Protein AF-A0A2H1V2U0-F1 (afdb_monomer_lite)

Secondary structure (DSSP, 8-state):
----PPP-PPP--SSS----------TT--HHHHHHHHHHHHHTTTS-STTPPPGGGG-S---------SS-SS--HHHHHHHHHHSS---TT--SB-TT--TT-GGGGTTTB---HHHHHHHTT-

Organism: Spodoptera frugiperda (NCBI:txid7108)

InterPro domains:
  IPR001952 Alkaline phosphatase [PF00245] (19-126)
  IPR001952 Alkaline phosphatase [PR00113] (18-38)
  IPR001952 Alkaline phosphatase [PR00113] (74-89)
  IPR001952 Alkaline phosphatase [PR00113] (121-126)
  IPR001952 Alkaline phosphatase [PTHR11596] (16-126)
  IPR017850 Alkaline-phosphatase-like, core domain superfamily [G3DSA:3.40.720.10] (11-126)
  IPR017850 Alkaline-phosphatase-like, core domain superfamily [SSF53649] (12-126)

pLDDT: mean 86.69, std 18.09, range [32.06, 98.0]

Sequence (126 aa):
MYPVQSLFVGDVLEGKENQNVILVVGDGMSLTTATAARILRGQRRGQSGEDTDLAWDTFPAVALAKTYNIDAQTGESSACATALLCGVKARYETLGLDAGGRFNSCSSTINSKVTSLVDWAHEAGK

Foldseek 3Di:
DDADFWAWDWDPDPDDDPPDTDGDGDGSCHPVNLLVVQQVVQVVVVHRRRPGDDPSNPPPDGDGDLQAAPPGNHHDDQQSQCCVFQVAGDHPPDHQFHPQDDPPDPVSRPPTGGDTNVNVVVVVVD

Structure (mmCIF, N/CA/C/O backbone):
data_AF-A0A2H1V2U0-F1
#
_entry.id   AF-A0A2H1V2U0-F1
#
loop_
_atom_site.group_PDB
_atom_site.id
_atom_site.type_symbol
_atom_site.label_atom_id
_atom_site.label_alt_id
_atom_site.label_comp_id
_atom_site.label_asym_id
_atom_site.label_entity_id
_atom_site.label_seq_id
_atom_site.pdbx_PDB_ins_code
_atom_site.Cartn_x
_atom_site.Cartn_y
_atom_site.Cartn_z
_atom_site.occupancy
_atom_site.B_iso_or_equiv
_atom_site.auth_seq_id
_atom_site.auth_comp_id
_atom_site.auth_asym_id
_atom_site.auth_atom_id
_atom_site.pdbx_PDB_model_num
ATOM 1 N N . MET A 1 1 ? 11.623 11.250 10.191 1.00 32.06 1 MET A N 1
ATOM 2 C CA . MET A 1 1 ? 11.940 10.119 9.299 1.00 32.06 1 MET A CA 1
ATOM 3 C C . MET A 1 1 ? 11.188 8.900 9.811 1.00 32.06 1 MET A C 1
ATOM 5 O O . MET A 1 1 ? 11.708 8.202 10.662 1.00 32.06 1 MET A O 1
ATOM 9 N N . TYR A 1 2 ? 9.942 8.706 9.378 1.00 32.25 2 TYR A N 1
ATOM 10 C CA . TYR A 1 2 ? 9.166 7.496 9.668 1.00 32.25 2 TYR A CA 1
ATOM 11 C C . TYR A 1 2 ? 8.197 7.262 8.508 1.00 32.25 2 TYR A C 1
ATOM 13 O O . TYR A 1 2 ? 7.330 8.102 8.287 1.00 32.25 2 TYR A O 1
ATOM 21 N N . PRO A 1 3 ? 8.311 6.142 7.792 1.00 46.38 3 PRO A N 1
ATOM 22 C CA . PRO A 1 3 ? 7.191 5.585 7.061 1.00 46.38 3 PRO A CA 1
ATOM 23 C C . PRO A 1 3 ? 6.872 4.205 7.635 1.00 46.38 3 PRO A C 1
ATOM 25 O O . PRO A 1 3 ? 7.616 3.238 7.485 1.00 46.38 3 PRO A O 1
ATOM 28 N N . VAL A 1 4 ? 5.734 4.128 8.309 1.00 39.75 4 VAL A N 1
ATOM 29 C CA . VAL A 1 4 ? 5.004 2.885 8.548 1.00 39.75 4 VAL A CA 1
ATOM 30 C C . VAL A 1 4 ? 3.663 3.076 7.857 1.00 39.75 4 VAL A C 1
ATOM 32 O O . VAL A 1 4 ? 2.735 3.641 8.424 1.00 39.75 4 VAL A O 1
ATOM 35 N N . GLN A 1 5 ? 3.590 2.690 6.585 1.00 45.28 5 GLN A N 1
ATOM 36 C CA . GLN A 1 5 ? 2.324 2.593 5.861 1.00 45.28 5 GLN A CA 1
ATOM 37 C C . GLN A 1 5 ? 1.567 1.368 6.384 1.00 45.28 5 GLN A C 1
ATOM 39 O O . GLN A 1 5 ? 2.081 0.253 6.284 1.00 45.28 5 GLN A O 1
ATOM 44 N N . SER A 1 6 ? 0.359 1.547 6.927 1.00 46.09 6 SER A N 1
ATOM 45 C CA . SER A 1 6 ? -0.603 0.440 7.001 1.00 46.09 6 SER A CA 1
ATOM 46 C C . SER A 1 6 ? -1.529 0.548 5.815 1.00 46.09 6 SER A C 1
ATOM 48 O O . SER A 1 6 ? -2.301 1.492 5.663 1.00 46.09 6 SER A O 1
ATOM 50 N N . LEU A 1 7 ? -1.438 -0.480 4.994 1.00 48.03 7 LEU A N 1
ATOM 51 C CA . LEU A 1 7 ? -2.471 -0.873 4.069 1.00 48.03 7 LEU A CA 1
ATOM 52 C C . LEU A 1 7 ? -3.644 -1.441 4.876 1.00 48.03 7 LEU A C 1
ATOM 54 O O . LEU A 1 7 ? -3.436 -2.378 5.646 1.00 48.03 7 LEU A O 1
ATOM 58 N N . PHE A 1 8 ? -4.851 -0.915 4.680 1.00 43.06 8 PHE A N 1
ATOM 59 C CA . PHE A 1 8 ? -6.077 -1.596 5.090 1.00 43.06 8 PHE A CA 1
ATOM 60 C C . PHE A 1 8 ? -6.989 -1.824 3.888 1.00 43.06 8 PHE A C 1
ATOM 62 O O . PHE A 1 8 ? -7.056 -1.021 2.960 1.00 43.06 8 PHE A O 1
ATOM 69 N N . VAL A 1 9 ? -7.577 -3.015 3.918 1.00 42.75 9 VAL A N 1
ATOM 70 C CA . VAL A 1 9 ? -8.168 -3.795 2.830 1.00 42.75 9 VAL A CA 1
ATOM 71 C C . VAL A 1 9 ? -9.516 -3.213 2.399 1.00 42.75 9 VAL A C 1
ATOM 73 O O . VAL A 1 9 ? -10.299 -2.786 3.239 1.00 42.75 9 VAL A O 1
ATOM 76 N N . GLY A 1 10 ? -9.771 -3.202 1.088 1.00 39.09 10 GLY A N 1
ATOM 77 C CA . GLY A 1 10 ? -11.099 -2.963 0.520 1.00 39.09 10 GLY A CA 1
ATOM 78 C C . GLY A 1 10 ? -11.938 -4.241 0.501 1.00 39.09 10 GLY A C 1
ATOM 79 O O . GLY A 1 10 ? -11.392 -5.342 0.416 1.00 39.09 10 GLY A O 1
ATOM 80 N N . ASP A 1 11 ? -13.259 -4.087 0.562 1.00 39.88 11 ASP A N 1
ATOM 81 C CA . ASP A 1 11 ? -14.207 -5.190 0.410 1.00 39.88 11 ASP A CA 1
ATOM 82 C C . ASP A 1 11 ? -13.973 -5.930 -0.917 1.00 39.88 11 ASP A C 1
ATOM 84 O O . ASP A 1 11 ? -14.137 -5.372 -2.005 1.00 39.88 11 ASP A O 1
ATOM 88 N N . VAL A 1 12 ? -13.645 -7.219 -0.831 1.00 46.06 12 VAL A N 1
ATOM 89 C CA . VAL A 1 12 ? -13.959 -8.174 -1.896 1.00 46.06 12 VAL A CA 1
ATOM 90 C C . VAL A 1 12 ? -15.349 -8.685 -1.556 1.00 46.06 12 VAL A C 1
ATOM 92 O O . VAL A 1 12 ? -15.503 -9.524 -0.673 1.00 46.06 12 VAL A O 1
ATOM 95 N N . LEU A 1 13 ? -16.376 -8.139 -2.208 1.00 43.94 13 LEU A N 1
ATOM 96 C CA . LEU A 1 13 ? -17.726 -8.674 -2.066 1.00 43.94 13 LEU A CA 1
ATOM 97 C C . LEU A 1 13 ? -17.703 -10.117 -2.600 1.00 43.94 13 LEU A C 1
ATOM 99 O O . LEU A 1 13 ? -17.424 -10.363 -3.772 1.00 43.94 13 LEU A O 1
ATOM 103 N N . GLU A 1 14 ? -17.911 -11.104 -1.737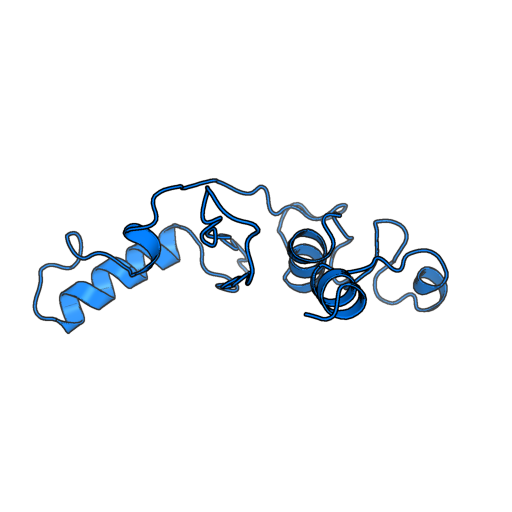 1.00 40.09 14 GLU A N 1
ATOM 104 C CA . GLU A 1 14 ? -18.050 -12.491 -2.177 1.00 40.09 14 GLU A CA 1
ATOM 105 C C . GLU A 1 14 ? -19.452 -12.703 -2.767 1.00 40.09 14 GLU A C 1
ATOM 107 O O . GLU A 1 14 ? -20.461 -12.391 -2.133 1.00 40.09 14 GLU A O 1
ATOM 112 N N . GLY A 1 15 ? -19.528 -13.269 -3.979 1.00 41.56 15 GLY A N 1
ATOM 113 C CA . GLY A 1 15 ? -20.747 -13.941 -4.458 1.00 41.56 15 GLY A CA 1
ATOM 114 C C . GLY A 1 15 ? -21.379 -13.475 -5.776 1.00 41.56 15 GLY A C 1
ATOM 115 O O . GLY A 1 15 ? -22.390 -14.045 -6.175 1.00 41.56 15 GLY A O 1
ATOM 116 N N . LYS A 1 16 ? -20.814 -12.509 -6.498 1.00 44.47 16 LYS A N 1
ATOM 117 C CA . LYS A 1 16 ? -21.175 -12.156 -7.890 1.00 44.47 16 LYS A CA 1
ATOM 118 C C . LYS A 1 16 ? -19.925 -11.582 -8.548 1.00 44.47 16 LYS A C 1
ATOM 120 O O . LYS A 1 16 ? -19.087 -11.063 -7.824 1.00 44.47 16 LYS A O 1
ATOM 125 N N . GLU A 1 17 ? -19.772 -11.677 -9.872 1.00 55.91 17 GLU A N 1
ATOM 126 C CA . GLU A 1 17 ? -18.715 -10.940 -10.589 1.00 55.91 17 GLU A CA 1
ATOM 127 C C . GLU A 1 17 ? -18.617 -9.522 -10.013 1.00 55.91 17 GLU A C 1
ATOM 129 O O . GLU A 1 17 ? -19.580 -8.753 -10.095 1.00 55.91 17 GLU A O 1
ATOM 134 N N . ASN A 1 18 ? -17.502 -9.215 -9.344 1.00 59.03 18 ASN A N 1
ATOM 135 C CA . ASN A 1 18 ? -17.341 -7.951 -8.642 1.00 59.03 18 ASN A CA 1
ATOM 136 C C . ASN A 1 18 ? -17.314 -6.837 -9.676 1.00 59.03 18 ASN A C 1
ATOM 138 O O . ASN A 1 18 ? -16.315 -6.625 -10.357 1.00 59.03 18 ASN A O 1
ATOM 142 N N . GLN A 1 19 ? -18.453 -6.161 -9.839 1.00 71.31 19 GLN A N 1
ATOM 143 C CA . GLN A 1 19 ? -18.616 -5.194 -10.917 1.00 71.31 19 GLN A CA 1
ATOM 144 C C . GLN A 1 19 ? -17.712 -3.973 -10.738 1.00 71.31 19 GLN A C 1
ATOM 146 O O . GLN A 1 19 ? -17.381 -3.358 -11.751 1.00 71.31 19 GLN A O 1
ATOM 151 N N . ASN A 1 20 ? -17.316 -3.670 -9.494 1.00 83.88 20 ASN A N 1
ATOM 152 C CA . ASN A 1 20 ? -16.538 -2.501 -9.100 1.00 83.88 20 ASN A CA 1
ATOM 153 C C . ASN A 1 20 ? -15.528 -2.875 -8.003 1.00 83.88 20 ASN A C 1
ATOM 155 O O . ASN A 1 20 ? -15.856 -3.644 -7.100 1.00 83.88 20 ASN A O 1
ATOM 159 N N . VAL A 1 21 ? -14.338 -2.277 -8.049 1.00 86.88 21 VAL A N 1
ATOM 160 C CA . VAL A 1 21 ? -13.307 -2.385 -7.007 1.00 86.88 21 VAL A CA 1
ATOM 161 C C . VAL A 1 21 ? -13.002 -0.982 -6.491 1.00 86.88 21 VAL A C 1
ATOM 163 O O . VAL A 1 21 ? -12.745 -0.079 -7.284 1.00 86.88 21 VAL A O 1
ATOM 166 N N . ILE A 1 22 ? -13.025 -0.792 -5.170 1.00 88.81 22 ILE A N 1
ATOM 167 C CA . ILE A 1 22 ? -12.658 0.473 -4.520 1.00 88.81 22 ILE A CA 1
ATOM 168 C C . ILE A 1 22 ? -11.475 0.206 -3.593 1.00 88.81 22 ILE A C 1
ATOM 170 O O . ILE A 1 22 ? -11.586 -0.560 -2.637 1.00 88.81 22 ILE A O 1
ATOM 174 N N . LEU A 1 23 ? -10.348 0.865 -3.866 1.00 89.12 23 LEU A N 1
ATOM 175 C CA . LEU A 1 23 ? -9.151 0.809 -3.034 1.00 89.12 23 LEU A CA 1
ATOM 176 C C . LEU A 1 23 ? -8.948 2.154 -2.330 1.00 89.12 23 LEU A C 1
ATOM 178 O O . LEU A 1 23 ? -8.728 3.173 -2.982 1.00 89.12 23 LEU A O 1
ATOM 182 N N . VAL A 1 24 ? -8.998 2.154 -0.996 1.00 90.69 24 VAL A N 1
ATOM 183 C CA . VAL A 1 24 ? -8.734 3.342 -0.171 1.00 90.69 24 VAL A CA 1
ATOM 184 C C . VAL A 1 24 ? -7.325 3.240 0.404 1.00 90.69 24 VAL A C 1
ATOM 186 O O . VAL A 1 24 ? -7.018 2.307 1.141 1.00 90.69 24 VAL A O 1
ATOM 189 N N . VAL A 1 25 ? -6.463 4.204 0.080 1.00 90.12 25 VAL A N 1
ATOM 190 C CA . VAL A 1 25 ? -5.056 4.204 0.507 1.00 90.12 25 VAL A CA 1
ATOM 191 C C . VAL A 1 25 ? -4.820 5.307 1.536 1.00 90.12 25 VAL A C 1
ATOM 193 O O . VAL A 1 25 ? -4.909 6.491 1.222 1.00 90.12 25 VAL A O 1
ATOM 196 N N . GLY A 1 26 ? -4.495 4.916 2.771 1.00 91.44 26 GLY A N 1
ATOM 197 C CA . GLY A 1 26 ? -4.029 5.831 3.813 1.00 91.44 26 GLY A CA 1
ATOM 198 C C . GLY A 1 26 ? -2.507 5.961 3.791 1.00 91.44 26 GLY A C 1
ATOM 199 O O . GLY A 1 26 ? -1.817 5.184 4.452 1.00 91.44 26 GLY A O 1
ATOM 200 N N . ASP A 1 27 ? -1.970 6.930 3.046 1.00 90.44 27 ASP A N 1
ATOM 201 C CA . ASP A 1 27 ? -0.517 7.133 2.989 1.00 90.44 27 ASP A CA 1
ATOM 202 C C . ASP A 1 27 ? 0.048 7.517 4.371 1.00 90.44 27 ASP A C 1
ATOM 204 O O . ASP A 1 27 ? -0.473 8.393 5.061 1.00 90.44 27 ASP A O 1
ATOM 208 N N . GLY A 1 28 ? 1.087 6.804 4.812 1.00 87.00 28 GLY A N 1
ATOM 209 C CA . GLY A 1 28 ? 1.690 6.950 6.140 1.00 87.00 28 GLY A CA 1
ATOM 210 C C . GLY A 1 28 ? 0.789 6.567 7.326 1.00 87.00 28 GLY A C 1
ATOM 211 O O . GLY A 1 28 ? 1.144 6.840 8.476 1.00 87.00 28 GLY A O 1
ATOM 212 N N . MET A 1 29 ? -0.373 5.943 7.096 1.00 92.75 29 MET A N 1
ATOM 213 C CA . MET A 1 29 ? -1.307 5.594 8.167 1.00 92.75 29 MET A CA 1
ATOM 214 C C . MET A 1 29 ? -0.876 4.309 8.870 1.00 92.75 29 MET A C 1
ATOM 216 O O . MET A 1 29 ? -1.311 3.232 8.497 1.00 92.75 29 MET A O 1
ATOM 220 N N . SER A 1 30 ? -0.030 4.396 9.892 1.00 90.56 30 SER A N 1
ATOM 221 C CA . SER A 1 30 ? 0.384 3.244 10.710 1.00 90.56 30 SER A CA 1
ATOM 222 C C . SER A 1 30 ? -0.750 2.696 11.607 1.00 90.56 30 SER A C 1
ATOM 224 O O . SER A 1 30 ? -1.765 3.366 11.807 1.00 90.56 30 SER A O 1
ATOM 226 N N . LEU A 1 31 ? -0.575 1.511 12.212 1.00 91.81 31 LEU A N 1
ATOM 227 C CA . LEU A 1 31 ? -1.527 0.973 13.200 1.00 91.81 31 LEU A CA 1
ATOM 228 C C . LEU A 1 31 ? -1.721 1.931 14.384 1.00 91.81 31 LEU A C 1
ATOM 230 O O . LEU A 1 31 ? -2.829 2.077 14.899 1.00 91.81 31 LEU A O 1
ATOM 234 N N . THR A 1 32 ? -0.656 2.622 14.800 1.00 94.44 32 THR A N 1
ATOM 235 C CA . THR A 1 32 ? -0.740 3.619 15.873 1.00 94.44 32 THR A CA 1
ATOM 236 C C . THR A 1 32 ? -1.476 4.871 15.403 1.00 94.44 32 THR A C 1
ATOM 238 O O . THR A 1 32 ? -2.271 5.420 16.162 1.00 94.44 32 THR A O 1
ATOM 241 N N . THR A 1 33 ? -1.305 5.274 14.139 1.00 94.69 33 THR A N 1
ATOM 242 C CA . THR A 1 33 ? -2.069 6.368 13.518 1.00 94.69 33 THR A CA 1
ATOM 243 C C . THR A 1 33 ? -3.563 6.041 13.464 1.00 94.69 33 THR A C 1
ATOM 245 O O . THR A 1 33 ? -4.378 6.894 13.807 1.00 94.69 33 THR A O 1
ATOM 248 N N . ALA A 1 34 ? -3.934 4.810 13.095 1.00 92.62 34 ALA A N 1
ATOM 249 C CA . ALA A 1 34 ? -5.329 4.368 13.083 1.00 92.62 34 ALA A CA 1
ATOM 250 C C . ALA A 1 34 ? -5.948 4.408 14.491 1.00 92.62 34 ALA A C 1
ATOM 252 O O . ALA A 1 34 ? -7.020 4.979 14.680 1.00 92.62 34 ALA A O 1
ATOM 253 N N . THR A 1 35 ? -5.247 3.896 15.506 1.00 94.69 35 THR A N 1
ATOM 254 C CA . THR A 1 35 ? -5.715 3.959 16.902 1.00 94.69 35 THR A CA 1
ATOM 255 C C . THR A 1 35 ? -5.817 5.394 17.422 1.00 94.69 35 THR A C 1
ATOM 257 O O . THR A 1 35 ? -6.802 5.745 18.067 1.00 94.69 35 THR A O 1
ATOM 260 N N . ALA A 1 36 ? -4.856 6.264 17.103 1.00 96.38 36 ALA A N 1
ATOM 261 C CA . ALA A 1 36 ? -4.934 7.676 17.474 1.00 96.38 36 ALA A CA 1
ATOM 262 C C . ALA A 1 36 ? -6.138 8.373 16.813 1.00 96.38 36 ALA A C 1
ATOM 264 O O . ALA A 1 36 ? -6.847 9.139 17.467 1.00 96.38 36 ALA A O 1
ATOM 265 N N . ALA A 1 37 ? -6.412 8.076 15.537 1.00 95.88 37 ALA A N 1
ATOM 266 C CA . ALA A 1 37 ? -7.578 8.597 14.827 1.00 95.88 37 ALA A CA 1
ATOM 267 C C . ALA A 1 37 ? -8.897 8.106 15.445 1.00 95.88 37 ALA A C 1
ATOM 269 O O . ALA A 1 37 ? -9.853 8.880 15.540 1.00 95.88 37 ALA A O 1
ATOM 270 N N . ARG A 1 38 ? -8.935 6.851 15.904 1.00 95.62 38 ARG A N 1
ATOM 271 C CA . ARG A 1 38 ? -10.069 6.252 16.614 1.00 95.62 38 ARG A CA 1
ATOM 272 C C . ARG A 1 38 ? -10.422 7.035 17.882 1.00 95.62 38 ARG A C 1
ATOM 274 O O . ARG A 1 38 ? -11.536 7.546 18.001 1.00 95.62 38 ARG A O 1
ATOM 281 N N . ILE A 1 39 ? -9.431 7.230 18.753 1.00 97.50 39 ILE A N 1
ATOM 282 C CA . ILE A 1 39 ? -9.572 7.984 20.006 1.00 97.50 39 ILE A CA 1
ATOM 283 C C . ILE A 1 39 ? -10.015 9.421 19.721 1.00 97.50 39 ILE A C 1
ATO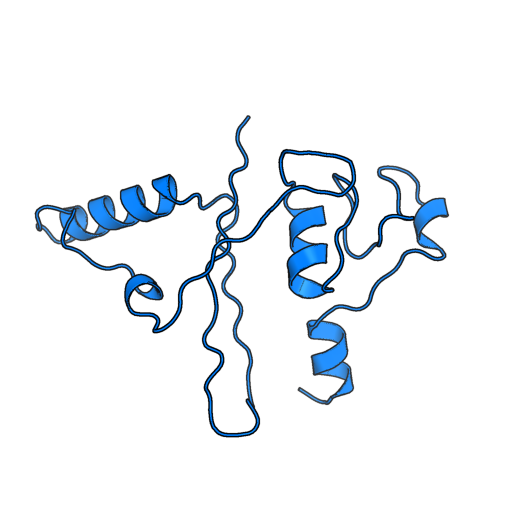M 285 O O . ILE A 1 39 ? -10.998 9.903 20.287 1.00 97.50 39 ILE A O 1
ATOM 289 N N . LEU A 1 40 ? -9.339 10.092 18.782 1.00 97.62 40 LEU A N 1
ATOM 290 C CA . LEU A 1 40 ? -9.660 11.470 18.418 1.00 97.62 40 LEU A CA 1
ATOM 291 C C . LEU A 1 40 ? -11.097 11.607 17.895 1.00 97.62 40 LEU A C 1
ATOM 293 O O . LEU A 1 40 ? -11.772 12.595 18.192 1.00 97.62 40 LEU A O 1
ATOM 297 N N . ARG A 1 41 ? -11.587 10.634 17.117 1.00 96.56 41 ARG A N 1
ATOM 298 C CA . ARG A 1 41 ? -12.962 10.628 16.603 1.00 96.56 41 ARG A CA 1
ATOM 299 C C . ARG A 1 41 ? -13.985 10.537 17.735 1.00 96.56 41 ARG A C 1
ATOM 301 O O . ARG A 1 41 ? -14.962 11.284 17.692 1.00 96.56 41 ARG A O 1
ATOM 308 N N . GLY A 1 42 ? -13.772 9.661 18.716 1.00 97.44 42 GLY A N 1
ATOM 309 C CA . GLY A 1 42 ? -14.664 9.535 19.872 1.00 97.44 42 GLY A CA 1
ATOM 310 C C . GLY A 1 42 ? -14.677 10.794 20.733 1.00 97.44 42 GLY A C 1
ATOM 311 O O . GLY A 1 42 ? -15.742 11.337 21.027 1.00 97.44 42 GLY A O 1
ATOM 312 N N . GLN A 1 43 ? -13.501 11.354 21.021 1.00 97.69 43 GLN A N 1
ATOM 313 C CA . GLN A 1 43 ? -13.374 12.598 21.787 1.00 97.69 43 GLN A CA 1
ATOM 314 C C . GLN A 1 43 ? -14.069 13.779 21.096 1.00 97.69 43 GLN A C 1
ATOM 316 O O . GLN A 1 43 ? -14.775 14.555 21.738 1.00 97.69 43 GLN A O 1
ATOM 321 N N . ARG A 1 44 ? -13.967 13.882 19.762 1.00 97.12 44 ARG A N 1
ATOM 322 C CA . ARG A 1 44 ? -14.695 14.895 18.972 1.00 97.12 44 ARG A CA 1
ATOM 323 C C . ARG A 1 44 ? -16.218 14.732 19.010 1.00 97.12 44 ARG A C 1
ATOM 325 O O . ARG A 1 44 ? -16.927 15.669 18.656 1.00 97.12 44 ARG A O 1
ATOM 332 N N . ARG A 1 45 ? -16.721 13.568 19.427 1.00 96.00 45 ARG A N 1
ATOM 333 C CA . ARG A 1 45 ? -18.148 13.277 19.636 1.00 96.00 45 ARG A CA 1
ATOM 334 C C . ARG A 1 45 ? -18.566 13.366 21.108 1.00 96.00 45 ARG A C 1
ATOM 336 O O . ARG A 1 45 ? -19.703 13.033 21.423 1.00 96.00 45 ARG A O 1
ATOM 343 N N . GLY A 1 46 ? -17.672 13.801 22.000 1.00 96.06 46 GLY A N 1
ATOM 344 C CA . GLY A 1 46 ? -17.927 13.863 23.442 1.00 96.06 46 GLY A CA 1
ATOM 345 C C . GLY A 1 46 ? -17.921 12.497 24.139 1.00 96.06 46 GLY A C 1
ATOM 346 O O . GLY A 1 46 ? -18.479 12.373 25.225 1.00 96.06 46 GLY A O 1
ATOM 347 N N . GLN A 1 47 ? -17.330 11.474 23.518 1.00 96.06 47 GLN A N 1
ATOM 348 C CA . GLN A 1 47 ? -17.161 10.129 24.081 1.00 96.06 47 GLN A CA 1
ATOM 349 C C . GLN A 1 47 ? -15.754 9.965 24.689 1.00 96.06 47 GLN A C 1
ATOM 351 O O . GLN A 1 47 ? -14.903 10.839 24.514 1.00 96.06 47 GLN A O 1
ATOM 356 N N . SER A 1 48 ? -15.500 8.844 25.378 1.00 93.62 48 SER A N 1
ATOM 357 C CA . SER A 1 48 ? -14.183 8.489 25.951 1.00 93.62 48 SER A CA 1
ATOM 358 C C . SER A 1 48 ? -13.064 8.527 24.902 1.00 93.62 48 SER A C 1
ATOM 360 O O . SER A 1 48 ? -12.036 9.173 25.102 1.00 93.62 48 SER A O 1
ATOM 362 N N . GLY A 1 49 ? -13.325 7.924 23.739 1.00 94.62 49 GLY A N 1
ATOM 363 C CA . GLY A 1 49 ? -12.395 7.838 22.617 1.00 94.62 49 GLY A CA 1
ATOM 364 C C . GLY A 1 49 ? -12.177 6.395 22.178 1.00 94.62 49 GLY A C 1
ATOM 365 O O . GLY A 1 49 ? -12.463 6.048 21.036 1.00 94.62 49 GLY A O 1
ATOM 366 N N . GLU A 1 50 ? -11.694 5.565 23.096 1.00 92.81 50 GLU A N 1
ATOM 367 C CA . GLU A 1 50 ? -11.195 4.209 22.850 1.00 92.81 50 GLU A CA 1
ATOM 368 C C . GLU A 1 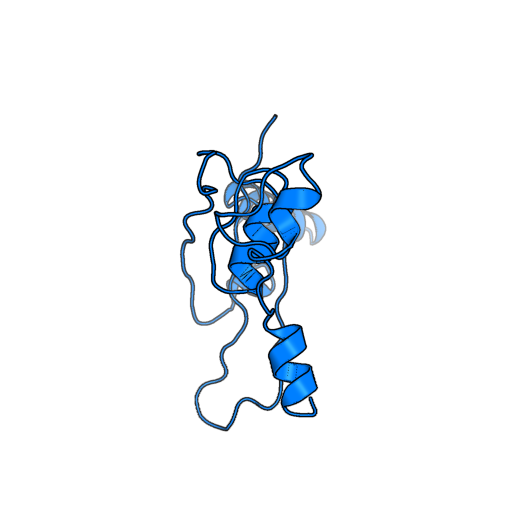50 ? -12.261 3.255 22.298 1.00 92.81 50 GLU A C 1
ATOM 370 O O . GLU A 1 50 ? -11.944 2.428 21.447 1.00 92.81 50 GLU A O 1
ATOM 375 N N . ASP A 1 51 ? -13.517 3.419 22.720 1.00 91.88 51 ASP A N 1
ATOM 376 C CA . ASP A 1 51 ? -14.649 2.557 22.341 1.00 91.88 51 ASP A CA 1
ATOM 377 C C . ASP A 1 51 ? -15.343 2.985 21.031 1.00 91.88 51 ASP A C 1
ATOM 379 O O . ASP A 1 51 ? -16.431 2.517 20.703 1.00 91.88 51 ASP A O 1
ATOM 383 N N . THR A 1 52 ? -14.779 3.951 20.301 1.00 94.62 52 THR A N 1
ATOM 384 C CA . THR A 1 52 ? -15.358 4.442 19.040 1.00 94.62 52 THR A CA 1
ATOM 385 C C . THR A 1 52 ? -14.800 3.672 17.859 1.00 94.62 52 THR A C 1
ATOM 387 O O . THR A 1 52 ? -13.600 3.526 17.788 1.00 94.62 52 THR A O 1
ATOM 390 N N . ASP A 1 53 ? -15.602 3.304 16.863 1.00 94.06 53 ASP A N 1
ATOM 391 C CA . ASP A 1 53 ? -15.079 2.669 15.642 1.00 94.06 53 ASP A CA 1
ATOM 392 C C . ASP A 1 53 ? -14.811 3.668 14.500 1.00 94.06 53 ASP A C 1
ATOM 394 O O . ASP A 1 53 ? -15.548 4.646 14.287 1.00 94.06 53 ASP A O 1
ATOM 398 N N . LEU A 1 54 ? -13.765 3.403 13.710 1.00 93.06 54 LEU A N 1
ATOM 399 C CA . LEU A 1 54 ? -13.570 3.967 12.372 1.00 93.06 54 LEU A CA 1
ATOM 400 C C . LEU A 1 54 ? -14.411 3.206 11.334 1.00 93.06 54 LEU A C 1
ATOM 402 O O . LEU A 1 54 ? -14.881 2.104 11.579 1.00 93.06 54 LEU A O 1
ATOM 406 N N . ALA A 1 55 ? -14.630 3.795 10.154 1.00 92.00 55 ALA 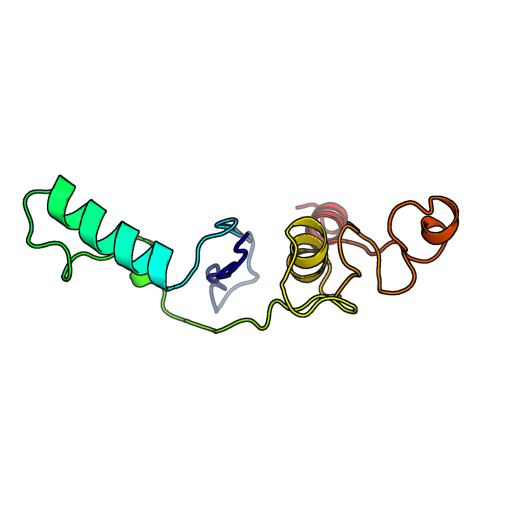A N 1
ATOM 407 C CA . ALA A 1 55 ? -15.484 3.167 9.135 1.00 92.00 55 ALA A CA 1
ATOM 408 C C . ALA A 1 55 ? -14.938 1.813 8.642 1.00 92.00 55 ALA A C 1
ATOM 410 O O . ALA A 1 55 ? -15.711 0.917 8.339 1.00 92.00 55 ALA A O 1
ATOM 411 N N . TRP A 1 56 ? -13.615 1.661 8.583 1.00 88.94 56 TRP A N 1
ATOM 412 C CA . TRP A 1 56 ? -12.957 0.409 8.201 1.00 88.94 56 TRP A CA 1
ATOM 413 C C . TRP A 1 56 ? -12.764 -0.567 9.369 1.00 88.94 56 TRP A C 1
ATOM 415 O O . TRP A 1 56 ? -12.405 -1.713 9.127 1.00 88.94 56 TRP A O 1
ATOM 425 N N . ASP A 1 57 ? -13.020 -0.161 10.620 1.00 91.69 57 ASP A N 1
ATOM 426 C CA . ASP A 1 57 ? -12.993 -1.098 11.757 1.00 91.69 57 ASP A CA 1
ATOM 427 C C . ASP A 1 57 ? -14.172 -2.089 11.685 1.00 91.69 57 ASP A C 1
ATOM 429 O O . ASP A 1 57 ? -14.108 -3.170 12.261 1.00 91.69 57 ASP A O 1
ATOM 433 N N . THR A 1 58 ? -15.229 -1.751 10.935 1.00 91.62 58 THR A N 1
ATOM 434 C CA . THR A 1 58 ? -16.400 -2.616 10.722 1.00 91.62 58 THR A CA 1
ATOM 435 C C . THR A 1 58 ? -16.258 -3.559 9.526 1.00 91.62 58 THR A C 1
ATOM 437 O O . THR A 1 58 ? -17.213 -4.262 9.196 1.00 91.62 58 THR A O 1
ATOM 440 N N . PHE A 1 59 ? -15.121 -3.549 8.823 1.00 90.38 59 PHE A N 1
ATOM 441 C CA . PHE A 1 59 ? -14.911 -4.433 7.676 1.00 90.38 59 PHE A CA 1
ATOM 442 C C . PHE A 1 59 ? -14.763 -5.892 8.135 1.00 90.38 59 PHE A C 1
ATOM 444 O O . PHE A 1 59 ? -14.180 -6.154 9.188 1.00 90.38 59 PHE A O 1
ATOM 451 N N . PRO A 1 60 ? -15.271 -6.865 7.358 1.00 90.81 60 PRO A N 1
ATOM 452 C CA . PRO A 1 60 ? -15.353 -8.259 7.798 1.00 90.81 60 PRO A CA 1
ATOM 453 C C . PRO A 1 60 ? -13.993 -8.968 7.849 1.00 90.81 60 PRO A C 1
ATOM 455 O O . PRO A 1 60 ? -13.876 -10.024 8.470 1.00 90.81 60 PRO A O 1
ATOM 458 N N . ALA A 1 61 ? -12.972 -8.417 7.188 1.00 88.56 61 ALA A N 1
ATOM 459 C CA . ALA A 1 61 ? -11.661 -9.032 7.062 1.00 88.56 61 ALA A CA 1
ATOM 460 C C . ALA A 1 61 ? -10.535 -8.039 7.362 1.00 88.56 61 ALA A C 1
ATOM 462 O O . ALA A 1 61 ? -10.572 -6.874 6.968 1.00 88.56 61 ALA A O 1
ATOM 463 N N . VAL A 1 62 ? -9.487 -8.547 8.012 1.00 89.00 62 VAL A N 1
ATOM 464 C CA . VAL A 1 62 ? -8.262 -7.810 8.319 1.00 89.00 62 VAL A CA 1
ATOM 465 C C . VAL A 1 62 ? -7.041 -8.628 7.915 1.00 89.00 62 VAL A C 1
ATOM 467 O O . VAL A 1 62 ? -6.999 -9.844 8.094 1.00 89.00 62 VAL A O 1
ATOM 470 N N . ALA A 1 63 ? -6.028 -7.950 7.380 1.00 88.94 63 ALA A N 1
ATOM 471 C CA . ALA A 1 63 ? -4.749 -8.546 7.024 1.00 88.94 63 ALA A CA 1
ATOM 472 C C . ALA A 1 63 ? -3.598 -7.590 7.359 1.00 88.94 63 ALA A C 1
ATOM 474 O O . ALA A 1 63 ? -3.779 -6.376 7.421 1.00 88.94 63 ALA A O 1
ATOM 475 N N . LEU A 1 64 ? -2.399 -8.147 7.545 1.00 89.25 64 LEU A N 1
ATOM 476 C CA . LEU A 1 64 ? -1.160 -7.384 7.695 1.00 89.25 64 LEU A CA 1
ATOM 477 C C . LEU A 1 64 ? -0.319 -7.502 6.422 1.00 89.25 64 LEU A C 1
ATOM 479 O O . LEU A 1 64 ? -0.150 -8.594 5.879 1.00 89.25 64 LEU A O 1
ATOM 483 N N . ALA A 1 65 ? 0.257 -6.385 5.976 1.00 90.31 65 ALA A N 1
ATOM 484 C CA . ALA A 1 65 ? 1.088 -6.321 4.777 1.00 90.31 65 ALA A CA 1
ATOM 485 C C . ALA A 1 65 ? 2.560 -6.038 5.118 1.00 90.31 65 ALA A C 1
ATOM 487 O O . ALA A 1 65 ? 2.874 -5.171 5.931 1.00 90.31 65 ALA A O 1
ATOM 488 N N . LYS A 1 66 ? 3.485 -6.747 4.457 1.00 92.69 66 LYS A N 1
ATOM 489 C CA . LYS A 1 66 ? 4.934 -6.495 4.556 1.00 92.69 66 LYS A CA 1
ATOM 490 C C . LYS A 1 66 ? 5.365 -5.447 3.525 1.00 92.69 66 LYS A C 1
ATOM 492 O O . LYS A 1 66 ? 5.481 -5.770 2.340 1.00 92.69 66 LYS A O 1
ATOM 497 N N . THR A 1 67 ? 5.679 -4.237 3.978 1.00 93.25 67 THR A N 1
ATOM 498 C CA . THR A 1 67 ? 5.855 -3.040 3.130 1.00 93.25 67 THR A CA 1
ATOM 499 C C . THR A 1 67 ? 7.270 -2.780 2.607 1.00 93.25 67 THR A C 1
ATOM 501 O O . THR A 1 67 ? 7.458 -1.831 1.860 1.00 93.25 67 THR A O 1
ATOM 504 N N . TYR A 1 68 ? 8.261 -3.619 2.930 1.00 95.38 68 TYR A N 1
ATOM 505 C CA . TYR A 1 68 ? 9.633 -3.445 2.425 1.00 95.38 68 TYR A CA 1
ATOM 506 C C . TYR A 1 68 ? 9.685 -3.351 0.885 1.00 95.38 68 TYR A C 1
ATOM 508 O O . TYR A 1 68 ? 8.958 -4.077 0.194 1.00 95.38 68 TYR A O 1
ATOM 516 N N . ASN A 1 69 ? 10.567 -2.510 0.350 1.00 95.38 69 ASN A N 1
ATOM 517 C CA . ASN A 1 69 ? 10.904 -2.470 -1.076 1.00 95.38 69 ASN A CA 1
ATOM 518 C C . ASN A 1 69 ? 12.051 -3.444 -1.374 1.00 95.38 69 ASN A C 1
ATOM 520 O O . ASN A 1 69 ? 12.670 -3.979 -0.459 1.00 95.38 69 ASN A O 1
ATOM 524 N N . ILE A 1 70 ? 12.346 -3.700 -2.650 1.00 96.94 70 ILE A N 1
ATOM 525 C CA . ILE A 1 70 ? 13.367 -4.690 -3.042 1.00 96.94 70 ILE A CA 1
ATOM 526 C C .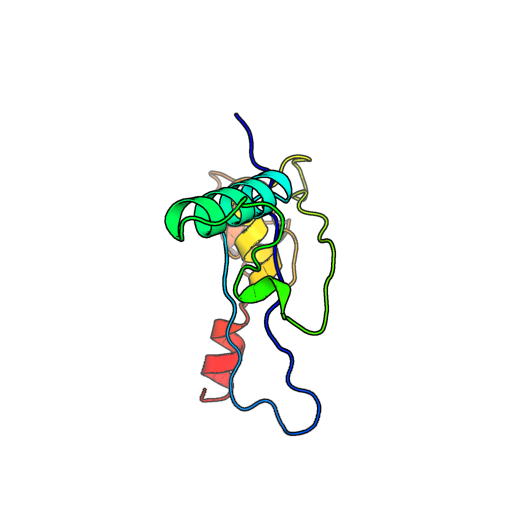 ILE A 1 70 ? 14.739 -4.405 -2.408 1.00 96.94 70 ILE A C 1
ATOM 528 O O . ILE A 1 70 ? 15.440 -5.338 -2.022 1.00 96.94 70 ILE A O 1
ATOM 532 N N . ASP A 1 71 ? 15.109 -3.132 -2.281 1.00 96.69 71 ASP A N 1
ATOM 533 C CA . ASP A 1 71 ? 16.403 -2.665 -1.778 1.00 96.69 71 ASP A CA 1
ATOM 534 C C . ASP A 1 71 ? 16.309 -1.740 -0.551 1.00 96.69 71 ASP A C 1
ATOM 536 O O . ASP A 1 71 ? 17.320 -1.181 -0.127 1.00 96.69 71 ASP A O 1
ATOM 540 N N . ALA A 1 72 ? 15.132 -1.631 0.074 1.00 95.00 72 ALA A N 1
ATOM 541 C CA . ALA A 1 72 ? 14.935 -0.864 1.304 1.00 95.00 72 ALA A CA 1
ATOM 542 C C . ALA A 1 72 ? 13.987 -1.585 2.271 1.00 95.00 72 ALA A C 1
ATOM 544 O O . ALA A 1 72 ? 12.907 -2.039 1.897 1.00 95.00 72 ALA A O 1
ATOM 545 N N . GLN A 1 73 ? 14.377 -1.674 3.545 1.00 94.50 73 GLN A N 1
ATOM 546 C CA . GLN A 1 73 ? 13.533 -2.283 4.585 1.00 94.50 73 GLN A CA 1
ATOM 547 C C . GLN A 1 73 ? 12.324 -1.406 4.916 1.00 94.50 73 GLN A C 1
ATOM 549 O O . GLN A 1 73 ? 11.226 -1.906 5.159 1.00 94.50 73 GLN A O 1
ATOM 554 N N . THR A 1 74 ? 12.543 -0.096 4.900 1.00 91.44 74 THR A N 1
ATOM 555 C CA . THR A 1 74 ? 11.512 0.908 5.103 1.00 91.44 74 THR A CA 1
ATOM 556 C C . THR A 1 74 ? 10.834 1.193 3.771 1.00 91.44 74 THR A C 1
ATOM 558 O O . THR A 1 74 ? 11.499 1.634 2.836 1.00 91.44 74 THR A O 1
ATOM 561 N N . GLY A 1 75 ? 9.529 0.932 3.697 1.00 88.31 75 GLY A N 1
ATOM 562 C CA . GLY A 1 75 ? 8.738 1.164 2.492 1.00 88.31 75 GLY A CA 1
ATOM 563 C C . GLY A 1 75 ? 8.647 2.646 2.123 1.00 88.31 75 GLY A C 1
ATOM 564 O O . GLY A 1 75 ? 8.424 3.494 2.988 1.00 88.31 75 GLY A O 1
ATOM 565 N N . GLU A 1 76 ? 8.802 2.937 0.839 1.00 91.56 76 GLU A N 1
ATOM 566 C CA . GLU A 1 76 ? 8.598 4.245 0.217 1.00 91.56 76 GLU A CA 1
ATOM 567 C C . GLU A 1 76 ? 7.304 4.252 -0.613 1.00 91.56 76 GLU A C 1
ATOM 569 O O . GLU A 1 76 ? 6.918 3.230 -1.188 1.00 91.56 76 GLU A O 1
ATOM 574 N N . SER A 1 77 ? 6.615 5.398 -0.658 1.00 93.56 77 SER A N 1
ATOM 575 C CA . SER A 1 77 ? 5.267 5.518 -1.222 1.00 93.56 77 SER A CA 1
ATOM 576 C C . SER A 1 77 ? 5.164 5.090 -2.687 1.00 93.56 77 SER A C 1
ATOM 578 O O . SER A 1 77 ? 4.240 4.350 -3.024 1.00 93.56 77 SER A O 1
ATOM 580 N N . SER A 1 78 ? 6.088 5.495 -3.560 1.00 95.38 78 SER A N 1
ATOM 581 C CA . SER A 1 78 ? 6.041 5.163 -4.992 1.00 95.38 78 SER A CA 1
ATOM 582 C C . SER A 1 78 ? 6.258 3.667 -5.264 1.00 95.38 78 SER A C 1
ATOM 584 O O . SER A 1 78 ? 5.522 3.030 -6.031 1.00 95.38 78 SER A O 1
ATOM 586 N N . ALA A 1 79 ? 7.193 3.063 -4.541 1.00 95.50 79 ALA A N 1
ATOM 587 C CA . ALA A 1 79 ? 7.503 1.650 -4.674 1.00 95.50 79 ALA A CA 1
ATOM 588 C C . ALA A 1 79 ? 6.422 0.758 -4.033 1.00 95.50 79 ALA A C 1
ATOM 590 O O . ALA A 1 79 ? 6.103 -0.318 -4.552 1.00 95.50 79 ALA A O 1
ATOM 591 N N . CYS A 1 80 ? 5.801 1.212 -2.938 1.00 95.25 80 CYS A N 1
ATOM 592 C CA . CYS A 1 80 ? 4.626 0.569 -2.353 1.00 95.25 80 CYS A CA 1
ATOM 593 C C . CYS A 1 80 ? 3.386 0.709 -3.245 1.00 95.25 80 CYS A C 1
ATOM 595 O O . CYS A 1 80 ? 2.651 -0.266 -3.387 1.00 95.25 80 CYS A O 1
ATOM 597 N N . ALA A 1 81 ? 3.179 1.849 -3.911 1.00 95.69 81 ALA A N 1
ATOM 598 C CA . ALA A 1 81 ? 2.098 2.013 -4.884 1.00 95.69 81 ALA A CA 1
ATOM 599 C C . ALA A 1 81 ? 2.224 1.010 -6.041 1.00 95.69 81 ALA A C 1
ATOM 601 O O . ALA A 1 81 ? 1.235 0.386 -6.418 1.00 95.69 81 ALA A O 1
ATOM 602 N N . THR A 1 82 ? 3.445 0.775 -6.533 1.00 96.81 82 THR A N 1
ATOM 603 C CA . THR A 1 82 ? 3.710 -0.261 -7.547 1.00 96.81 82 THR A CA 1
ATOM 604 C C . THR A 1 82 ? 3.360 -1.660 -7.036 1.00 96.81 82 THR A C 1
ATOM 606 O O . THR A 1 82 ? 2.707 -2.429 -7.734 1.00 96.81 82 THR A O 1
ATOM 609 N N . ALA A 1 83 ? 3.708 -1.984 -5.788 1.00 96.56 83 ALA A N 1
ATOM 610 C CA . ALA A 1 83 ? 3.339 -3.269 -5.195 1.00 96.56 83 ALA A CA 1
ATOM 611 C C . ALA A 1 83 ? 1.820 -3.441 -5.042 1.00 96.56 83 ALA A C 1
ATOM 613 O O . ALA A 1 83 ? 1.305 -4.528 -5.294 1.00 96.56 83 ALA A O 1
ATOM 614 N N . LEU A 1 84 ? 1.110 -2.381 -4.648 1.00 94.56 84 LEU A N 1
ATOM 615 C CA . LEU A 1 84 ? -0.338 -2.404 -4.439 1.00 94.56 84 LEU A CA 1
ATOM 616 C C . LEU A 1 84 ? -1.128 -2.479 -5.743 1.00 94.56 84 LEU A C 1
ATOM 618 O O . LEU A 1 84 ? -2.102 -3.220 -5.819 1.00 94.56 84 LEU A O 1
ATOM 622 N N . LEU A 1 85 ? -0.727 -1.703 -6.749 1.00 95.44 85 LEU A N 1
ATOM 623 C CA . LEU A 1 85 ? -1.490 -1.550 -7.985 1.00 95.44 85 LEU A CA 1
ATOM 624 C C . LEU A 1 85 ? -1.016 -2.488 -9.091 1.00 95.44 85 LEU A C 1
ATOM 626 O O . LEU A 1 85 ? -1.836 -2.906 -9.894 1.00 95.44 85 LEU A O 1
ATOM 630 N N . CYS A 1 86 ? 0.268 -2.835 -9.142 1.00 96.69 86 CYS A N 1
ATOM 631 C CA . CYS A 1 86 ? 0.836 -3.679 -10.199 1.00 96.69 86 CYS A CA 1
ATOM 632 C C . CYS A 1 86 ? 1.148 -5.106 -9.717 1.00 96.69 86 CYS A C 1
ATOM 634 O O . CYS A 1 86 ? 1.585 -5.945 -10.499 1.00 96.69 86 CYS A O 1
ATOM 636 N N . GLY A 1 87 ? 0.976 -5.397 -8.421 1.00 95.75 87 GLY A N 1
ATOM 637 C CA . GLY A 1 87 ? 1.187 -6.734 -7.852 1.00 95.75 87 GLY A CA 1
ATOM 638 C C . GLY A 1 87 ? 2.653 -7.178 -7.755 1.00 95.75 87 GLY A C 1
ATOM 639 O O . GLY A 1 87 ? 2.923 -8.338 -7.446 1.00 95.75 87 GLY A O 1
ATOM 640 N N . VAL A 1 88 ? 3.613 -6.276 -7.988 1.00 97.19 88 VAL A N 1
ATOM 641 C CA . VAL A 1 88 ? 5.054 -6.573 -7.974 1.00 97.19 88 VAL A CA 1
ATOM 642 C C . VAL A 1 88 ? 5.824 -5.560 -7.135 1.00 97.19 88 VAL A C 1
ATOM 644 O O . VAL A 1 88 ? 5.574 -4.358 -7.186 1.00 97.19 88 VAL A O 1
ATOM 647 N N . LYS A 1 89 ? 6.788 -6.035 -6.339 1.00 96.38 89 LYS A N 1
ATOM 648 C CA . LYS A 1 89 ? 7.636 -5.144 -5.537 1.00 96.38 89 LYS A CA 1
ATOM 649 C C . LYS A 1 89 ? 8.655 -4.422 -6.415 1.00 96.38 89 LYS A C 1
ATOM 651 O O . LYS A 1 89 ? 9.331 -5.050 -7.227 1.00 96.38 89 LYS A O 1
ATOM 656 N N . ALA A 1 90 ? 8.805 -3.126 -6.166 1.00 97.25 90 ALA A N 1
ATOM 657 C CA . ALA A 1 90 ? 9.731 -2.245 -6.864 1.00 97.25 90 ALA A CA 1
ATOM 658 C C . ALA A 1 90 ? 10.928 -1.847 -5.982 1.00 97.25 90 ALA A C 1
ATOM 660 O O . ALA A 1 90 ? 10.979 -2.164 -4.784 1.00 97.25 90 ALA A O 1
ATOM 661 N N . ARG A 1 91 ? 11.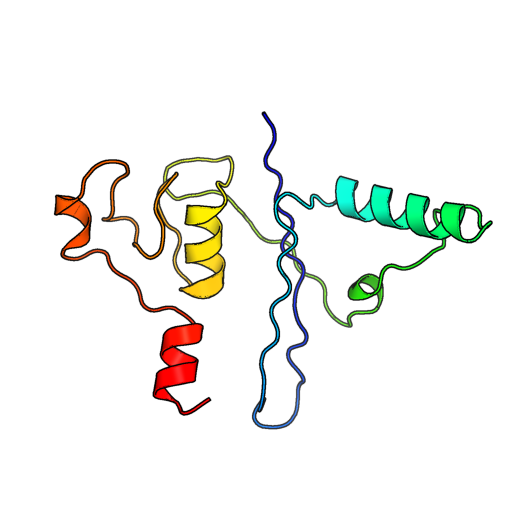903 -1.168 -6.589 1.00 97.25 91 ARG A N 1
ATOM 662 C CA . ARG A 1 91 ? 13.018 -0.530 -5.878 1.00 97.25 91 ARG A CA 1
ATOM 663 C C . ARG A 1 91 ? 12.577 0.784 -5.247 1.00 97.25 91 ARG A C 1
ATOM 665 O O . ARG A 1 91 ? 11.609 1.388 -5.688 1.00 97.25 91 ARG A O 1
ATOM 672 N N . TYR A 1 92 ? 13.290 1.207 -4.214 1.00 95.88 92 TYR A N 1
ATOM 673 C CA . TYR A 1 92 ? 13.071 2.487 -3.548 1.00 95.88 92 TYR A CA 1
ATOM 674 C C . TYR A 1 92 ? 13.055 3.651 -4.562 1.00 95.88 92 TYR A C 1
ATOM 676 O O . TYR A 1 92 ? 13.904 3.702 -5.455 1.00 95.88 92 TYR A O 1
ATOM 684 N N . GLU A 1 93 ? 12.082 4.562 -4.428 1.00 95.06 93 GLU A N 1
ATOM 685 C CA . GLU A 1 93 ? 11.873 5.725 -5.313 1.00 95.06 93 GLU A CA 1
ATOM 686 C C . GLU A 1 93 ? 11.620 5.385 -6.801 1.00 95.06 93 GLU A C 1
ATOM 688 O O . GLU A 1 93 ? 11.877 6.204 -7.689 1.00 95.06 93 GLU A O 1
ATOM 693 N N . THR A 1 94 ? 11.096 4.191 -7.111 1.00 96.81 94 THR A N 1
ATOM 694 C CA . THR A 1 94 ? 10.602 3.859 -8.458 1.00 96.81 94 THR A CA 1
ATOM 695 C C . THR A 1 94 ? 9.094 3.600 -8.483 1.00 96.81 94 THR A C 1
ATOM 697 O O . THR A 1 94 ? 8.514 3.055 -7.546 1.00 96.81 94 THR A O 1
ATOM 700 N N . LEU A 1 95 ? 8.444 3.987 -9.588 1.00 96.88 95 LEU A N 1
ATOM 701 C CA . LEU A 1 95 ? 6.995 3.880 -9.783 1.00 96.88 95 LEU A CA 1
ATOM 702 C C . LEU A 1 95 ? 6.667 3.170 -11.096 1.00 96.88 95 LEU A C 1
ATOM 704 O O . LEU A 1 95 ? 7.166 3.570 -12.147 1.00 96.88 95 LEU A O 1
ATOM 708 N N . GLY A 1 96 ? 5.793 2.164 -11.047 1.00 97.12 96 GLY A N 1
ATOM 709 C CA . GLY A 1 96 ? 5.332 1.443 -12.237 1.00 97.12 96 GLY A CA 1
ATOM 710 C C . GLY A 1 96 ? 6.439 0.641 -12.923 1.00 97.12 96 GLY A C 1
ATOM 711 O O . GLY A 1 96 ? 6.323 0.331 -14.108 1.00 97.12 96 GLY A O 1
ATOM 712 N N . LEU A 1 97 ? 7.512 0.327 -12.188 1.00 98.00 97 LEU A N 1
ATOM 713 C CA . LEU A 1 97 ? 8.639 -0.473 -12.656 1.00 98.00 97 LEU A CA 1
ATOM 714 C C . LEU A 1 97 ? 8.869 -1.680 -11.739 1.00 98.00 97 LEU A C 1
ATOM 716 O O . LEU A 1 97 ? 8.702 -1.584 -10.524 1.00 98.00 97 LEU A O 1
ATOM 720 N N . ASP A 1 98 ? 9.318 -2.793 -12.305 1.00 97.25 98 ASP A N 1
ATOM 721 C CA . ASP A 1 98 ? 9.811 -3.941 -11.550 1.00 97.25 98 ASP A CA 1
ATOM 722 C C . ASP A 1 98 ? 11.211 -3.690 -10.943 1.00 97.25 98 ASP A C 1
ATOM 724 O O . ASP A 1 98 ? 11.759 -2.582 -10.955 1.00 97.25 98 ASP A O 1
ATOM 728 N N . ALA A 1 99 ? 11.831 -4.746 -10.408 1.00 96.69 99 ALA A N 1
ATOM 729 C CA . ALA A 1 99 ? 13.163 -4.689 -9.804 1.00 96.69 99 ALA A CA 1
ATOM 730 C C . ALA A 1 99 ? 14.307 -4.314 -10.781 1.00 96.69 99 ALA A C 1
ATOM 732 O O . ALA A 1 99 ? 15.434 -4.065 -10.330 1.00 96.69 99 ALA A O 1
ATOM 733 N N . GLY A 1 100 ? 14.057 -4.300 -12.094 1.00 97.06 100 GLY A N 1
ATOM 734 C CA . GLY A 1 100 ? 14.990 -3.858 -13.128 1.00 97.06 100 GLY A CA 1
ATOM 735 C C . GLY A 1 100 ? 15.072 -2.335 -13.258 1.00 97.06 100 GLY A C 1
ATOM 736 O O . GLY A 1 100 ? 16.139 -1.812 -13.597 1.00 97.06 100 GLY A O 1
ATOM 737 N N . GLY A 1 101 ? 13.989 -1.622 -12.936 1.00 97.25 101 GLY A N 1
ATOM 738 C CA . GLY A 1 101 ? 13.950 -0.161 -12.915 1.00 97.25 101 GLY A CA 1
ATOM 739 C C . GLY A 1 101 ? 14.797 0.400 -11.776 1.00 97.25 101 GLY A C 1
ATOM 740 O O . GLY A 1 101 ? 14.715 -0.075 -10.648 1.00 97.25 101 GLY A O 1
ATOM 741 N N . ARG A 1 102 ? 15.628 1.407 -12.053 1.00 96.62 102 ARG A N 1
ATOM 742 C CA . ARG A 1 102 ? 16.536 2.031 -11.080 1.00 96.62 102 ARG A CA 1
ATOM 743 C C . ARG A 1 102 ? 16.221 3.509 -10.908 1.00 96.62 102 ARG A C 1
ATOM 745 O O . ARG A 1 102 ? 16.027 4.228 -11.890 1.00 96.62 102 ARG A O 1
ATOM 752 N N . PHE A 1 103 ? 16.260 3.959 -9.656 1.00 96.50 103 PHE A N 1
ATOM 753 C CA . PHE A 1 103 ? 16.129 5.369 -9.322 1.00 96.50 103 PHE A CA 1
ATOM 754 C C . PHE A 1 103 ? 17.151 6.215 -10.095 1.00 96.50 103 PHE A C 1
ATOM 756 O O . PHE A 1 103 ? 18.313 5.828 -10.253 1.00 96.50 103 PHE A O 1
ATOM 763 N N . ASN A 1 104 ? 16.692 7.359 -10.605 1.00 96.44 104 ASN A N 1
ATOM 764 C CA . ASN A 1 104 ? 17.494 8.318 -11.364 1.00 96.44 104 ASN A CA 1
ATOM 765 C C . ASN A 1 104 ? 18.213 7.734 -12.607 1.00 96.44 104 ASN A C 1
ATOM 767 O O . ASN A 1 104 ? 19.264 8.219 -13.024 1.00 96.44 104 ASN A O 1
ATOM 771 N N . SER A 1 105 ? 17.661 6.679 -13.219 1.00 96.81 105 SER A N 1
ATOM 772 C CA . SER A 1 105 ? 18.212 6.052 -14.426 1.00 96.81 105 SER A CA 1
ATOM 773 C C . SER A 1 105 ? 17.123 5.824 -15.473 1.00 96.81 105 SER A C 1
ATOM 775 O O . SER A 1 105 ? 16.489 4.773 -15.523 1.00 96.81 105 SER A O 1
ATOM 777 N N . CYS A 1 106 ? 16.913 6.806 -16.353 1.00 96.19 106 CYS A N 1
ATOM 778 C CA . CYS A 1 106 ? 15.874 6.737 -17.390 1.00 96.19 106 CYS A CA 1
ATOM 779 C C . CYS A 1 106 ? 16.036 5.518 -18.318 1.00 96.19 106 CYS A C 1
ATOM 781 O O . CYS A 1 106 ? 15.056 4.857 -18.656 1.00 96.19 106 CYS A O 1
ATOM 783 N N . SER A 1 107 ? 17.271 5.146 -18.667 1.00 97.25 107 SER A N 1
ATOM 784 C CA . SER A 1 107 ? 17.544 3.978 -19.517 1.00 97.25 107 SER A CA 1
ATOM 785 C C . SER A 1 107 ? 17.075 2.653 -18.906 1.00 97.25 107 SER A C 1
ATOM 787 O O . SER A 1 107 ? 16.751 1.727 -19.645 1.00 97.25 107 SER A O 1
ATOM 789 N N . SER A 1 108 ? 16.974 2.560 -17.575 1.00 96.56 108 SER A N 1
ATOM 790 C CA . SER A 1 108 ? 16.483 1.356 -16.893 1.00 96.56 108 SER A CA 1
ATOM 791 C C . SER A 1 108 ? 14.987 1.089 -17.109 1.00 96.56 108 SER A C 1
ATOM 793 O O . SER A 1 108 ? 14.525 -0.018 -16.845 1.00 96.56 108 SER A O 1
ATOM 795 N N . THR A 1 109 ? 14.232 2.065 -17.627 1.00 96.62 109 THR A N 1
ATOM 796 C CA . THR A 1 109 ? 12.775 1.964 -17.840 1.00 96.62 109 THR A CA 1
ATOM 797 C C . THR A 1 109 ? 12.376 1.111 -19.044 1.00 96.62 109 THR A C 1
ATOM 799 O O . THR A 1 109 ? 11.237 0.659 -19.113 1.00 96.62 109 THR A O 1
ATOM 802 N N . ILE A 1 110 ? 13.288 0.878 -19.995 1.00 94.50 110 ILE A N 1
ATOM 803 C CA . ILE A 1 110 ? 12.965 0.311 -21.317 1.00 94.50 110 ILE A CA 1
ATOM 804 C C . ILE A 1 110 ? 12.292 -1.067 -21.212 1.00 94.50 110 ILE A C 1
ATOM 806 O O . ILE A 1 110 ? 11.365 -1.338 -21.966 1.00 94.50 110 ILE A O 1
ATOM 810 N N . ASN A 1 111 ? 12.710 -1.895 -20.249 1.00 94.56 111 ASN A N 1
ATOM 811 C CA . ASN A 1 111 ? 12.222 -3.270 -20.079 1.00 94.56 111 ASN A CA 1
ATOM 812 C C . ASN A 1 111 ? 11.661 -3.562 -18.680 1.00 94.56 111 ASN A C 1
ATOM 814 O O . ASN A 1 111 ? 11.490 -4.725 -18.337 1.00 94.56 111 ASN A O 1
ATOM 818 N N . SER A 1 112 ? 11.427 -2.538 -17.858 1.00 97.44 112 SER A N 1
ATOM 819 C CA . SER A 1 112 ? 11.002 -2.721 -16.461 1.00 97.44 112 SER A CA 1
ATOM 820 C C . SER A 1 112 ? 9.572 -2.273 -16.189 1.00 97.44 112 SER A C 1
ATOM 822 O O . SER A 1 112 ? 9.100 -2.439 -15.073 1.00 97.44 112 SER A O 1
ATOM 824 N N . LYS A 1 113 ? 8.865 -1.707 -17.174 1.00 97.50 113 LYS A N 1
ATOM 825 C CA . LYS A 1 113 ? 7.482 -1.245 -16.993 1.00 97.50 113 LYS A CA 1
ATOM 826 C C . LYS A 1 113 ? 6.550 -2.400 -16.654 1.00 97.50 113 LYS A C 1
ATOM 828 O O . LYS A 1 113 ? 6.604 -3.451 -17.287 1.00 97.50 113 LYS A O 1
ATOM 833 N N . VAL A 1 114 ? 5.656 -2.157 -15.706 1.00 97.88 114 VAL A N 1
ATOM 834 C CA . VAL A 1 114 ? 4.645 -3.122 -15.269 1.00 97.88 114 VAL A CA 1
ATOM 835 C C . VAL A 1 114 ? 3.258 -2.513 -15.404 1.00 97.88 114 VAL A C 1
ATOM 837 O O . VAL A 1 114 ? 3.077 -1.318 -15.176 1.00 97.88 114 VAL A O 1
ATOM 840 N N . THR A 1 115 ? 2.287 -3.331 -15.800 1.00 97.31 115 THR A N 1
ATOM 841 C CA . THR A 1 115 ? 0.888 -2.913 -15.912 1.00 97.31 115 THR A CA 1
ATOM 842 C C . THR A 1 115 ? 0.236 -2.872 -14.537 1.00 97.31 115 THR A C 1
ATOM 844 O O . THR A 1 115 ? 0.583 -3.638 -13.636 1.00 97.31 115 THR A O 1
ATOM 847 N N . SER A 1 116 ? -0.680 -1.929 -14.363 1.00 95.69 116 SER A N 1
ATOM 848 C CA . SER A 1 116 ? -1.431 -1.734 -13.131 1.00 95.69 116 SER A CA 1
ATOM 849 C C . SER A 1 116 ? -2.834 -2.332 -13.226 1.00 95.69 116 SER A C 1
ATOM 851 O O . SER A 1 116 ? -3.377 -2.547 -14.307 1.00 95.69 116 SER A O 1
ATOM 853 N N . LEU A 1 117 ? -3.470 -2.521 -12.072 1.00 93.50 117 LEU A N 1
ATOM 854 C CA . LEU A 1 117 ? -4.873 -2.903 -11.947 1.00 93.50 117 LEU A CA 1
ATOM 855 C C . LEU A 1 117 ? -5.803 -1.949 -12.713 1.00 93.50 117 LEU A C 1
ATOM 857 O O . LEU A 1 117 ? -6.831 -2.381 -13.225 1.00 93.50 117 LEU A O 1
ATOM 861 N N . VAL A 1 118 ? -5.446 -0.663 -12.795 1.00 93.12 118 VAL A N 1
ATOM 862 C CA . VAL A 1 118 ? -6.216 0.341 -13.542 1.00 93.12 118 VAL A CA 1
ATOM 863 C C . VAL A 1 118 ? -6.109 0.093 -15.045 1.00 93.12 118 VAL A C 1
ATOM 865 O O . VAL A 1 118 ? -7.118 0.189 -15.737 1.00 93.12 118 VAL A O 1
ATOM 868 N N . ASP A 1 119 ? -4.928 -0.288 -15.537 1.00 95.38 119 ASP A N 1
ATOM 869 C CA . ASP A 1 119 ? -4.747 -0.661 -16.944 1.00 95.38 119 ASP A CA 1
ATOM 870 C C . ASP A 1 119 ? -5.592 -1.896 -17.277 1.00 95.38 119 ASP A C 1
ATOM 872 O O . ASP A 1 119 ? -6.333 -1.887 -18.255 1.00 95.38 119 ASP A O 1
ATOM 876 N N . TRP A 1 120 ? -5.578 -2.919 -16.413 1.00 93.25 120 TRP A N 1
ATOM 877 C CA . TRP A 1 120 ? -6.408 -4.116 -16.594 1.00 93.25 120 TRP A CA 1
ATOM 878 C C . TRP A 1 120 ? -7.908 -3.809 -16.550 1.00 93.25 120 TRP A C 1
ATOM 880 O O . TRP A 1 120 ? -8.677 -4.379 -17.322 1.00 93.25 120 TRP A O 1
ATOM 890 N N . ALA A 1 121 ? -8.339 -2.908 -15.662 1.00 91.88 121 ALA A N 1
ATOM 891 C CA . ALA A 1 121 ? -9.727 -2.462 -15.606 1.00 91.88 121 ALA A CA 1
ATOM 892 C C . ALA A 1 121 ? -10.126 -1.739 -16.902 1.00 91.88 121 ALA A C 1
ATOM 894 O O . ALA A 1 121 ? -11.159 -2.062 -17.490 1.00 91.88 121 ALA A O 1
ATOM 895 N N . HIS A 1 122 ? -9.273 -0.833 -17.388 1.00 93.62 122 HIS A N 1
ATOM 896 C CA . HIS A 1 122 ? -9.506 -0.100 -18.627 1.00 93.62 122 HIS A CA 1
ATOM 897 C C . HIS A 1 122 ? -9.570 -1.031 -19.849 1.00 93.62 122 HIS A C 1
ATOM 899 O O . HIS A 1 122 ? -10.489 -0.923 -20.660 1.00 93.62 122 HIS A O 1
ATOM 905 N N . GLU A 1 123 ? -8.646 -1.991 -19.957 1.00 94.88 123 GLU A N 1
ATOM 906 C CA . GLU A 1 123 ? -8.637 -3.017 -21.011 1.00 94.88 123 GLU A CA 1
ATOM 907 C C . GLU A 1 123 ? -9.893 -3.904 -20.975 1.00 94.88 123 GLU A C 1
ATOM 909 O O . GLU A 1 123 ? -10.387 -4.327 -22.021 1.00 94.88 123 GLU A O 1
ATOM 914 N N . ALA A 1 124 ? -10.451 -4.142 -19.784 1.00 92.00 124 ALA A N 1
ATOM 915 C CA . ALA A 1 124 ? -11.706 -4.865 -19.590 1.00 92.00 124 ALA A CA 1
ATOM 916 C C . ALA A 1 124 ? -12.968 -4.004 -19.816 1.00 92.00 124 ALA A C 1
ATOM 918 O O . ALA A 1 124 ? -14.085 -4.502 -19.652 1.00 92.00 124 ALA A O 1
ATOM 919 N N . GLY A 1 125 ? -12.820 -2.727 -20.189 1.00 91.62 125 GLY A N 1
ATOM 920 C CA . GLY A 1 125 ? -13.933 -1.809 -20.441 1.00 91.62 125 GLY A CA 1
ATOM 921 C C . GLY A 1 125 ? -14.647 -1.322 -19.175 1.00 91.62 125 GLY A C 1
ATOM 922 O O . GLY A 1 125 ? -15.850 -1.052 -19.225 1.00 91.62 125 GLY A O 1
ATOM 923 N N . LYS A 1 126 ? -13.932 -1.257 -18.047 1.00 83.94 126 LYS A N 1
ATOM 924 C CA . LYS A 1 126 ? -14.407 -0.708 -16.770 1.00 83.94 126 LYS A CA 1
ATOM 925 C C . LYS A 1 126 ? -13.968 0.736 -16.555 1.00 83.94 126 LYS A C 1
ATOM 927 O O . LYS A 1 126 ? -12.919 1.140 -17.107 1.00 83.94 126 LYS A O 1
#

Radius of gyration: 17.65 Å; chains: 1; bounding box: 39×29×47 Å